Protein AF-A0AAV7JR77-F1 (afdb_monomer)

Radius of gyration: 20.37 Å; Cα contacts (8 Å, |Δi|>4): 67; chains: 1; bounding box: 50×46×43 Å

pLDDT: mean 81.68, std 18.4, range [33.12, 96.75]

Foldseek 3Di:
DDDDCPPPDDWDFDDDPNDTPDTPDDDPDDDPVLVVLLVVLLVQLLVCLLVDPDQLVVSNVVSCVPGDPSNVVVHDDSVVSNVSSVVSNVVNVPPPPPVVVVVPPPPDD

Mean predicted aligned error: 11.08 Å

Solvent-accessible surface area (backbone atoms only — not comparable to full-atom values): 6898 Å² total; per-residue (Å²): 133,87,80,86,62,90,86,75,78,79,60,44,77,43,71,54,97,91,39,80,77,44,73,77,48,77,81,92,66,80,85,58,64,49,61,51,49,37,50,50,44,54,48,49,40,50,49,47,28,64,78,46,88,70,53,63,65,54,50,51,54,61,48,47,74,79,45,52,70,72,23,60,72,71,47,77,58,68,69,58,52,41,52,48,33,54,50,42,38,51,50,66,71,63,50,74,75,63,61,74,66,70,74,60,73,77,83,76,136

Organism: NCBI:txid111878

Sequence (109 aa):
MAVDLRGKWKARIHTKDTEIVKRTSEHTHAPDEQAVSCCETKLDIKRKARESQDSAHHIVGESLQTASEGTAAKLPKLDSLKRTIQRQRASALAAPVQEHLLRLGKWTQ

Secondary structure (DSSP, 8-state):
-----TT-----EEEETTEEEEE-S--SS---HHHHHHHHHHHHHHHHHHH----HHHHHHHHHHTS-HHHHHHSPPHHHHHHHHHHHHHHHHTSPP-HHHHTT-----

Structure (mmCIF, N/CA/C/O backbone):
data_AF-A0AAV7JR77-F1
#
_entry.id   AF-A0AAV7JR77-F1
#
loop_
_atom_site.group_PDB
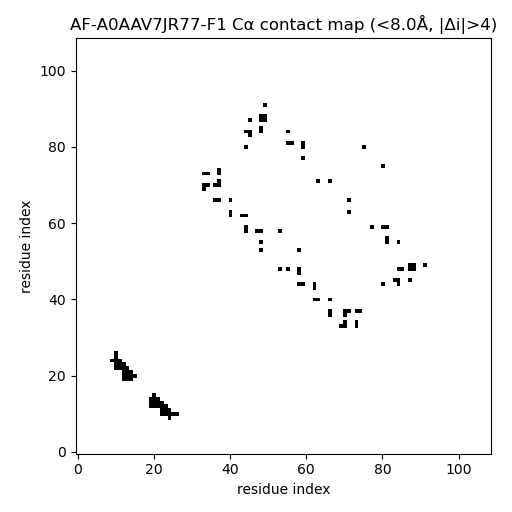_atom_site.id
_atom_site.type_symbol
_atom_site.label_atom_id
_atom_site.label_alt_id
_atom_site.label_comp_id
_atom_site.label_asym_id
_atom_site.label_entity_id
_atom_site.label_seq_id
_atom_site.pdbx_PDB_ins_code
_atom_site.Cartn_x
_atom_site.Cartn_y
_atom_site.Cartn_z
_atom_site.occupancy
_atom_site.B_iso_or_equiv
_atom_site.auth_seq_id
_atom_site.auth_comp_id
_atom_site.auth_asym_id
_atom_site.auth_atom_id
_atom_site.pdbx_PDB_model_num
ATOM 1 N N . MET A 1 1 ? 17.017 18.179 -29.474 1.00 33.12 1 MET A N 1
ATOM 2 C CA . MET A 1 1 ? 15.977 18.588 -28.503 1.00 33.12 1 MET A CA 1
ATOM 3 C C . MET A 1 1 ? 15.603 17.366 -27.680 1.00 33.12 1 MET A C 1
ATOM 5 O O . MET A 1 1 ? 15.176 16.382 -28.268 1.00 33.12 1 MET A O 1
ATOM 9 N N . ALA A 1 2 ? 15.855 17.369 -26.370 1.00 37.84 2 ALA A N 1
ATOM 10 C CA . ALA A 1 2 ? 15.517 16.243 -25.500 1.00 37.84 2 ALA A CA 1
ATOM 11 C C . ALA A 1 2 ? 14.015 16.283 -25.179 1.00 37.84 2 ALA A C 1
ATOM 13 O O . ALA A 1 2 ? 13.517 17.285 -24.671 1.00 37.84 2 ALA A O 1
ATOM 14 N N . VAL A 1 3 ? 13.290 15.221 -25.529 1.00 42.75 3 VAL A N 1
ATOM 15 C CA . VAL A 1 3 ? 11.857 15.088 -25.249 1.00 42.75 3 VAL A CA 1
ATOM 16 C C . VAL A 1 3 ? 11.692 14.683 -23.784 1.00 42.75 3 VAL A C 1
ATOM 18 O O . VAL A 1 3 ? 12.160 13.621 -23.380 1.00 42.75 3 VAL A O 1
ATOM 21 N N . ASP A 1 4 ? 11.036 15.524 -22.984 1.00 43.09 4 ASP A N 1
ATOM 22 C CA . ASP A 1 4 ? 10.638 15.193 -21.613 1.00 43.09 4 ASP A CA 1
ATOM 23 C C . ASP A 1 4 ? 9.544 14.107 -21.649 1.00 43.09 4 ASP A C 1
ATOM 25 O O . ASP A 1 4 ? 8.404 14.359 -22.040 1.00 43.09 4 ASP A O 1
ATOM 29 N N . LEU A 1 5 ? 9.908 12.867 -21.303 1.00 47.41 5 LEU A N 1
ATOM 30 C CA . LEU A 1 5 ? 9.023 11.693 -21.326 1.00 47.41 5 LEU A CA 1
ATOM 31 C C . LEU A 1 5 ? 8.375 11.384 -19.966 1.00 47.41 5 LEU A C 1
ATOM 33 O O . LEU A 1 5 ? 7.818 10.293 -19.789 1.00 47.41 5 LEU A O 1
ATOM 37 N N . ARG A 1 6 ? 8.415 12.308 -18.995 1.00 47.19 6 ARG A N 1
ATOM 38 C CA . ARG A 1 6 ? 7.796 12.093 -17.679 1.00 47.19 6 ARG A CA 1
ATOM 39 C C . ARG A 1 6 ? 6.284 11.858 -17.825 1.00 47.19 6 ARG A C 1
ATOM 41 O O . ARG A 1 6 ? 5.508 12.775 -18.065 1.00 47.19 6 ARG A O 1
ATOM 48 N N . GLY A 1 7 ? 5.869 10.594 -17.692 1.00 50.19 7 GLY A N 1
ATOM 49 C CA . GLY A 1 7 ? 4.464 10.178 -17.584 1.00 50.19 7 GLY A CA 1
ATOM 50 C C . GLY A 1 7 ? 3.827 9.514 -18.812 1.00 50.19 7 GLY A C 1
ATOM 51 O O . GLY A 1 7 ? 2.675 9.099 -18.725 1.00 50.19 7 GLY A O 1
ATOM 52 N N . LYS A 1 8 ? 4.528 9.354 -19.944 1.00 55.31 8 LYS A N 1
ATOM 53 C CA . LYS A 1 8 ? 3.982 8.663 -21.136 1.00 55.31 8 LYS A CA 1
ATOM 54 C C . LYS A 1 8 ? 4.837 7.468 -21.534 1.00 55.31 8 LYS A C 1
ATOM 56 O O . LYS A 1 8 ? 5.440 7.428 -22.601 1.00 55.31 8 LYS A O 1
ATOM 61 N N . TRP A 1 9 ? 4.863 6.478 -20.652 1.00 66.25 9 TRP A N 1
ATOM 62 C CA . TRP A 1 9 ? 5.576 5.226 -20.855 1.00 66.25 9 TRP A CA 1
ATOM 63 C C . TRP A 1 9 ? 4.613 4.128 -21.332 1.00 66.25 9 TRP A C 1
ATOM 65 O O . TRP A 1 9 ? 3.628 3.833 -20.662 1.00 66.25 9 TRP A O 1
ATOM 75 N N . LYS A 1 10 ? 4.852 3.572 -22.531 1.00 71.44 10 LYS A N 1
ATOM 76 C CA . LYS A 1 10 ? 3.945 2.620 -23.215 1.00 71.44 10 LYS A CA 1
ATOM 77 C C . LYS A 1 10 ? 4.383 1.151 -23.115 1.00 71.44 10 LYS A C 1
ATOM 79 O O . LYS A 1 10 ? 3.775 0.313 -23.781 1.00 71.44 10 LYS A O 1
ATOM 84 N N . ALA A 1 11 ? 5.393 0.836 -22.298 1.00 81.56 11 ALA A N 1
ATOM 85 C CA . ALA A 1 11 ? 5.793 -0.550 -22.066 1.00 81.56 11 ALA A CA 1
ATOM 86 C C . ALA A 1 11 ? 4.635 -1.368 -21.497 1.00 81.56 11 ALA A C 1
ATOM 88 O O . ALA A 1 11 ? 3.935 -0.945 -20.577 1.00 81.56 11 ALA A O 1
ATOM 89 N N . ARG A 1 12 ? 4.419 -2.537 -22.103 1.00 83.81 12 ARG A N 1
ATOM 90 C CA . ARG A 1 12 ? 3.378 -3.496 -21.730 1.00 83.81 12 ARG A CA 1
ATOM 91 C C . ARG A 1 12 ? 3.958 -4.895 -21.767 1.00 83.81 12 ARG A C 1
ATOM 93 O O . ARG A 1 12 ? 4.571 -5.286 -22.767 1.00 83.81 12 ARG A O 1
ATOM 100 N N . ILE A 1 13 ? 3.704 -5.632 -20.697 1.00 89.56 13 ILE A N 1
ATOM 101 C CA . ILE A 1 13 ? 4.021 -7.047 -20.559 1.00 89.56 13 ILE A CA 1
ATOM 102 C C . ILE A 1 13 ? 2.689 -7.780 -20.440 1.00 89.56 13 ILE A C 1
ATOM 104 O O . ILE A 1 13 ? 1.846 -7.406 -19.628 1.00 89.56 13 ILE A O 1
ATOM 108 N N . HIS A 1 14 ? 2.490 -8.789 -21.280 1.00 91.00 14 HIS A N 1
ATOM 109 C CA . HIS A 1 14 ? 1.361 -9.704 -21.187 1.00 91.00 14 HIS A CA 1
ATOM 110 C C . HIS A 1 14 ? 1.850 -10.985 -20.527 1.00 91.00 14 HIS A C 1
ATOM 112 O O . HIS A 1 14 ? 2.846 -11.562 -20.972 1.00 91.00 14 HIS A O 1
ATOM 118 N N . THR A 1 15 ? 1.143 -11.421 -19.493 1.00 94.12 15 THR A N 1
ATOM 119 C CA . THR A 1 15 ? 1.429 -12.661 -18.778 1.00 94.12 15 THR A CA 1
ATOM 120 C C . THR A 1 15 ? 0.261 -13.635 -18.897 1.00 94.12 15 THR A C 1
ATOM 122 O O . THR A 1 15 ? -0.896 -13.218 -18.973 1.00 94.12 15 THR A O 1
ATOM 125 N N . LYS A 1 16 ? 0.566 -14.933 -18.941 1.00 95.00 16 LYS A N 1
ATOM 126 C CA . LYS A 1 16 ? -0.399 -16.035 -18.869 1.00 95.00 16 LYS A CA 1
ATOM 127 C C . LYS A 1 16 ? 0.230 -17.146 -18.039 1.00 95.00 16 LYS A C 1
ATOM 129 O O . LYS A 1 16 ? 1.378 -17.482 -18.285 1.00 95.00 16 LYS A O 1
ATOM 134 N N . ASP A 1 17 ? -0.499 -17.669 -17.056 1.00 92.31 17 ASP A N 1
ATOM 135 C CA . ASP A 1 17 ? -0.049 -18.789 -16.217 1.00 92.31 17 ASP A CA 1
ATOM 136 C C . ASP A 1 17 ? 1.369 -18.581 -15.653 1.00 92.31 17 ASP A C 1
ATOM 138 O O . ASP A 1 17 ? 2.205 -19.472 -15.677 1.00 92.31 17 ASP A O 1
ATOM 142 N N . THR A 1 18 ? 1.640 -17.365 -15.157 1.00 90.31 18 THR A N 1
ATOM 143 C CA . THR A 1 18 ? 2.941 -16.879 -14.636 1.00 90.31 18 THR A CA 1
ATOM 144 C C . THR A 1 18 ? 4.055 -16.664 -15.667 1.00 90.31 18 THR A C 1
ATOM 146 O O . THR A 1 18 ? 5.068 -16.045 -15.347 1.00 90.31 18 THR A O 1
ATOM 149 N N . GLU A 1 19 ? 3.843 -17.047 -16.923 1.00 92.31 19 GLU A N 1
ATOM 150 C CA . GLU A 1 19 ? 4.802 -16.847 -18.005 1.00 92.31 19 GLU A CA 1
ATOM 151 C C . GLU A 1 19 ? 4.569 -15.533 -18.749 1.00 92.31 19 GLU A C 1
ATOM 153 O O . GLU A 1 19 ? 3.444 -15.042 -18.881 1.00 92.31 19 GLU A O 1
ATOM 158 N N . ILE A 1 20 ? 5.646 -14.952 -19.280 1.00 91.56 20 ILE A N 1
ATOM 159 C CA . ILE A 1 20 ? 5.567 -13.766 -20.134 1.00 91.56 20 ILE A CA 1
ATOM 160 C C . ILE A 1 20 ? 5.307 -14.216 -21.569 1.00 91.56 20 ILE A C 1
ATOM 162 O O . ILE A 1 20 ? 6.207 -14.704 -22.244 1.00 91.56 20 ILE A O 1
ATOM 166 N N . VAL A 1 21 ? 4.090 -13.982 -22.059 1.00 94.44 21 VAL A N 1
ATOM 167 C CA . VAL A 1 21 ? 3.680 -14.371 -23.418 1.00 94.44 21 VAL A CA 1
ATOM 168 C C . VAL A 1 21 ? 3.987 -13.304 -24.467 1.00 94.44 21 VAL A C 1
ATOM 170 O O . VAL A 1 21 ? 4.087 -13.613 -25.651 1.00 94.44 21 VAL A O 1
ATOM 173 N N . LYS A 1 22 ? 4.121 -12.030 -24.067 1.00 90.62 22 LYS A N 1
ATOM 174 C CA . LYS A 1 22 ? 4.447 -10.934 -24.994 1.00 90.62 22 LYS A CA 1
ATOM 175 C C . LYS A 1 22 ? 5.012 -9.710 -24.281 1.00 90.62 22 LYS A C 1
ATOM 177 O O . LYS A 1 22 ? 4.486 -9.276 -23.257 1.00 90.62 22 LYS A O 1
ATOM 182 N N . ARG A 1 23 ? 6.013 -9.078 -24.897 1.00 90.06 23 ARG A N 1
ATOM 183 C CA . ARG A 1 23 ? 6.522 -7.745 -24.539 1.00 90.06 23 ARG A CA 1
ATOM 184 C C . ARG A 1 23 ? 6.288 -6.806 -25.722 1.00 90.06 23 ARG A C 1
ATOM 186 O O . ARG A 1 23 ? 6.652 -7.143 -26.841 1.00 90.06 23 ARG A O 1
ATOM 193 N N . THR A 1 24 ? 5.622 -5.672 -25.499 1.00 85.12 24 THR A N 1
ATOM 194 C CA . THR A 1 24 ? 5.260 -4.738 -26.592 1.00 85.12 24 THR A CA 1
ATOM 195 C C . THR A 1 24 ? 6.310 -3.643 -26.807 1.00 85.12 24 THR A C 1
ATOM 197 O O . THR A 1 24 ? 6.453 -3.150 -27.920 1.00 85.12 24 THR A O 1
ATOM 200 N N . SER A 1 25 ? 7.051 -3.261 -25.763 1.00 81.31 25 SER A N 1
ATOM 201 C CA . SER A 1 25 ? 8.218 -2.374 -25.851 1.00 81.31 25 SER A CA 1
ATOM 202 C C . SER A 1 25 ? 9.097 -2.522 -24.604 1.00 81.31 25 SER A C 1
ATOM 204 O O . SER A 1 25 ? 8.623 -2.997 -23.569 1.00 81.31 25 SER A O 1
ATOM 206 N N . GLU A 1 26 ? 10.355 -2.091 -24.697 1.00 78.75 26 GLU A N 1
ATOM 207 C CA . GLU A 1 26 ? 11.331 -2.115 -23.596 1.00 78.75 26 GLU A CA 1
ATOM 208 C C . GLU A 1 26 ? 11.275 -0.860 -22.722 1.00 78.75 26 GLU A C 1
ATOM 210 O O . GLU A 1 26 ? 10.676 0.135 -23.127 1.00 78.75 26 GLU A O 1
ATOM 215 N N . HIS A 1 27 ? 11.898 -0.928 -21.535 1.00 79.56 27 HIS A N 1
ATOM 216 C CA . HIS A 1 27 ? 12.091 0.185 -20.602 1.00 79.56 27 HIS A CA 1
ATOM 217 C C . HIS A 1 27 ? 13.282 1.077 -20.993 1.00 79.56 27 HIS A C 1
ATOM 219 O O . HIS A 1 27 ? 14.370 0.567 -21.205 1.00 79.56 27 HIS A O 1
ATOM 225 N N . THR A 1 28 ? 13.106 2.406 -21.065 1.00 81.44 28 THR A N 1
ATOM 226 C CA . THR A 1 28 ? 14.198 3.383 -21.289 1.00 81.44 28 THR A CA 1
ATOM 227 C C . THR A 1 28 ? 14.561 4.146 -20.020 1.00 81.44 28 THR A C 1
ATOM 229 O O . THR A 1 28 ? 15.281 5.140 -20.077 1.00 81.44 28 THR A O 1
ATOM 232 N N . HIS A 1 29 ? 14.018 3.734 -18.879 1.00 77.25 29 HIS A N 1
ATOM 233 C CA . HIS A 1 29 ? 14.406 4.244 -17.576 1.00 77.25 29 HIS A CA 1
ATOM 234 C C . HIS A 1 29 ? 14.707 3.066 -16.663 1.00 77.25 29 HIS A C 1
ATOM 236 O O . HIS A 1 29 ? 14.091 2.002 -16.781 1.00 77.25 29 HIS A O 1
ATOM 242 N N . ALA A 1 30 ? 15.658 3.281 -15.762 1.00 82.56 30 ALA A N 1
ATOM 243 C CA . ALA A 1 30 ? 15.890 2.374 -14.658 1.00 82.56 30 ALA A CA 1
ATOM 244 C C . ALA A 1 30 ? 14.671 2.378 -13.715 1.00 82.56 30 ALA A C 1
ATOM 246 O O . ALA A 1 30 ? 13.970 3.394 -13.625 1.00 82.56 30 ALA A O 1
ATOM 247 N N . PRO A 1 31 ? 14.401 1.263 -13.020 1.00 82.50 31 PRO A N 1
ATOM 248 C CA . PRO A 1 31 ? 13.356 1.222 -12.006 1.00 82.50 31 PRO A CA 1
ATOM 249 C C . PRO A 1 31 ? 13.631 2.241 -10.885 1.00 82.50 31 PRO A C 1
ATOM 251 O O . PRO A 1 31 ? 14.761 2.379 -10.427 1.00 82.50 31 PRO A O 1
ATOM 254 N N . ASP A 1 32 ? 12.587 2.940 -10.426 1.00 88.00 32 ASP A N 1
ATOM 255 C CA . ASP A 1 32 ? 12.636 3.740 -9.192 1.00 88.00 32 ASP A CA 1
ATOM 256 C C . ASP A 1 32 ? 12.280 2.825 -8.015 1.00 88.00 32 ASP A C 1
ATOM 258 O O . ASP A 1 32 ? 11.105 2.582 -7.727 1.00 88.00 32 ASP A O 1
ATOM 262 N N . GLU A 1 33 ? 13.306 2.290 -7.355 1.00 88.88 33 GLU A N 1
ATOM 263 C CA . GLU A 1 33 ? 13.164 1.361 -6.229 1.00 88.88 33 GLU A CA 1
ATOM 264 C C . GLU A 1 33 ? 12.322 1.948 -5.093 1.00 88.88 33 GLU A C 1
ATOM 266 O O . GLU A 1 33 ? 11.503 1.252 -4.492 1.00 88.88 33 GLU A O 1
ATOM 271 N N . GLN A 1 34 ? 12.453 3.250 -4.823 1.00 88.06 34 GLN A N 1
ATOM 272 C CA . GLN A 1 34 ? 11.697 3.884 -3.745 1.00 88.06 34 GLN A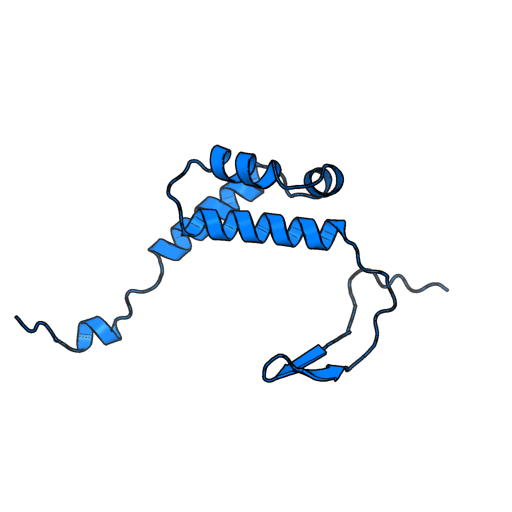 CA 1
ATOM 273 C C . GLN A 1 34 ? 10.227 4.062 -4.140 1.00 88.06 34 GLN A C 1
ATOM 275 O O . GLN A 1 34 ? 9.347 3.965 -3.288 1.00 88.06 34 GLN A O 1
ATOM 280 N N . ALA A 1 35 ? 9.921 4.274 -5.425 1.00 87.06 35 ALA A N 1
ATOM 281 C CA . ALA A 1 35 ? 8.539 4.282 -5.904 1.00 87.06 35 ALA A CA 1
ATOM 282 C C . ALA A 1 35 ? 7.884 2.894 -5.811 1.00 87.06 35 ALA A C 1
ATOM 284 O O . ALA A 1 35 ? 6.701 2.804 -5.460 1.00 87.06 35 ALA A O 1
ATOM 285 N N . VAL A 1 36 ? 8.640 1.825 -6.091 1.00 90.94 36 VAL A N 1
ATOM 286 C CA . VAL A 1 36 ? 8.187 0.437 -5.897 1.00 90.94 36 VAL A CA 1
ATOM 287 C C . VAL A 1 36 ? 7.918 0.178 -4.415 1.00 90.94 36 VAL A C 1
ATOM 289 O O . VAL A 1 36 ? 6.790 -0.169 -4.064 1.00 90.94 36 VAL A O 1
ATOM 292 N N . SER A 1 37 ? 8.881 0.476 -3.541 1.00 91.81 37 SER A N 1
ATOM 293 C CA . SER A 1 37 ? 8.731 0.289 -2.093 1.00 91.81 37 SER A CA 1
ATOM 294 C C . SER A 1 37 ? 7.572 1.115 -1.515 1.00 91.81 37 SER A C 1
ATOM 296 O O . SER A 1 37 ? 6.755 0.610 -0.748 1.00 91.81 37 SER A O 1
ATOM 298 N N . CYS A 1 38 ? 7.371 2.358 -1.975 1.00 93.25 38 CYS A N 1
ATOM 299 C CA . CYS A 1 38 ? 6.199 3.152 -1.593 1.00 93.25 38 CYS A CA 1
ATOM 300 C C . CYS A 1 38 ? 4.884 2.471 -1.987 1.00 93.25 38 CYS A C 1
ATOM 302 O O . CYS A 1 38 ? 3.880 2.586 -1.276 1.00 93.25 38 CYS A O 1
ATOM 304 N N . CYS A 1 39 ? 4.835 1.828 -3.156 1.00 91.94 39 CYS A N 1
ATOM 305 C CA . CYS A 1 39 ? 3.662 1.075 -3.583 1.00 91.94 39 CYS A CA 1
ATOM 306 C C . CYS A 1 39 ? 3.416 -0.134 -2.682 1.00 91.94 39 CYS A C 1
ATOM 308 O O . CYS A 1 39 ? 2.269 -0.327 -2.280 1.00 91.94 39 CYS A O 1
ATOM 310 N N . GLU A 1 40 ? 4.459 -0.864 -2.300 1.00 94.69 40 GLU A N 1
ATOM 311 C CA . GLU A 1 40 ? 4.375 -1.987 -1.361 1.00 94.69 40 GLU A CA 1
ATOM 312 C C . GLU A 1 40 ? 3.853 -1.538 0.007 1.00 94.69 40 GLU A C 1
ATOM 314 O O . GLU A 1 40 ? 2.856 -2.078 0.482 1.00 94.69 40 GLU A O 1
ATOM 319 N N . THR A 1 41 ? 4.406 -0.468 0.590 1.00 95.56 41 THR A N 1
ATOM 320 C CA . THR A 1 41 ? 3.920 0.076 1.872 1.00 95.56 41 THR A CA 1
ATOM 321 C C . THR A 1 41 ? 2.452 0.503 1.791 1.00 95.56 41 THR A C 1
ATOM 323 O O . THR A 1 41 ? 1.658 0.232 2.690 1.00 95.56 41 THR A O 1
ATOM 326 N N . LYS A 1 42 ? 2.033 1.148 0.691 1.00 95.31 42 LYS A N 1
ATOM 327 C CA . LYS A 1 42 ? 0.617 1.509 0.486 1.00 95.31 42 LYS A CA 1
ATOM 328 C C . LYS A 1 42 ? -0.280 0.278 0.349 1.00 95.31 42 LYS A C 1
ATOM 330 O O . LYS A 1 42 ? -1.442 0.346 0.754 1.00 95.31 42 LYS A O 1
ATOM 335 N N . LEU A 1 43 ? 0.202 -0.798 -0.272 1.00 95.06 43 LEU A N 1
ATOM 336 C CA . LEU A 1 43 ? -0.537 -2.056 -0.383 1.00 95.06 43 LEU A CA 1
ATOM 337 C C . LEU A 1 43 ? -0.677 -2.723 0.986 1.00 95.06 43 LEU A C 1
ATOM 339 O O . LEU A 1 43 ? -1.786 -3.136 1.319 1.00 95.06 43 LEU A O 1
AT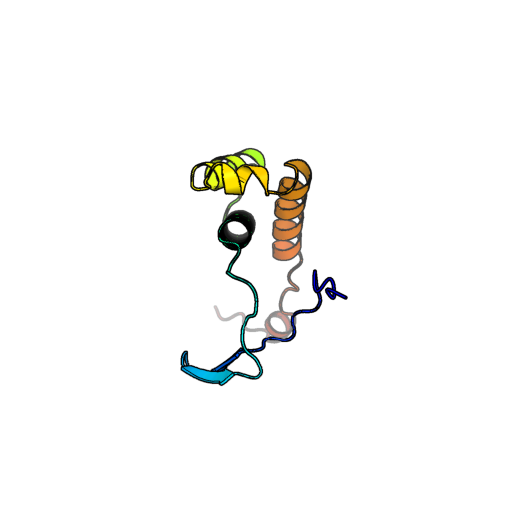OM 343 N N . ASP A 1 44 ? 0.377 -2.725 1.802 1.00 95.62 44 ASP A N 1
ATOM 344 C CA . ASP A 1 44 ? 0.333 -3.250 3.170 1.00 95.62 44 ASP A CA 1
ATOM 345 C C . ASP A 1 44 ? -0.666 -2.482 4.048 1.00 95.62 44 ASP A C 1
ATOM 347 O O . ASP A 1 44 ? -1.561 -3.084 4.639 1.00 95.62 44 ASP A O 1
ATOM 351 N N . ILE A 1 45 ? -0.634 -1.142 4.019 1.00 96.06 45 ILE A N 1
ATOM 352 C CA . ILE A 1 45 ? -1.616 -0.302 4.728 1.00 96.06 45 ILE A CA 1
ATOM 353 C C . ILE A 1 45 ? -3.049 -0.641 4.295 1.00 96.06 45 ILE A C 1
ATOM 355 O O . ILE A 1 45 ? -3.951 -0.728 5.128 1.00 96.06 45 ILE A O 1
ATOM 359 N N . LYS A 1 46 ? -3.291 -0.824 2.988 1.00 95.62 46 LYS A N 1
ATOM 360 C CA . LYS A 1 46 ? -4.624 -1.180 2.473 1.00 95.62 46 LYS A CA 1
ATOM 361 C C . LYS A 1 46 ? -5.057 -2.573 2.918 1.00 95.62 46 LYS A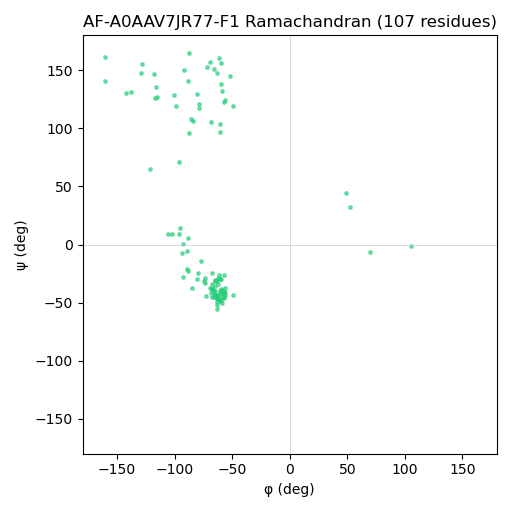 C 1
ATOM 363 O O . LYS A 1 46 ? -6.236 -2.752 3.212 1.00 95.62 46 LYS A O 1
ATOM 368 N N . ARG A 1 47 ? -4.132 -3.532 2.938 1.00 95.25 47 ARG A N 1
ATOM 369 C CA . ARG A 1 47 ? -4.361 -4.904 3.393 1.00 95.25 47 ARG A CA 1
ATOM 370 C C . ARG A 1 47 ? -4.737 -4.912 4.875 1.00 95.25 47 ARG A C 1
ATOM 372 O O . ARG A 1 47 ? -5.849 -5.309 5.207 1.00 95.25 47 ARG A O 1
ATOM 379 N N . LYS A 1 48 ? -3.901 -4.322 5.735 1.00 95.44 48 LYS A N 1
ATOM 380 C CA . LYS A 1 48 ? -4.164 -4.167 7.176 1.00 95.44 48 LYS A CA 1
ATOM 381 C C . LYS A 1 48 ? -5.475 -3.436 7.456 1.00 95.44 48 LYS A C 1
ATOM 383 O O . LYS A 1 48 ? -6.254 -3.866 8.292 1.00 95.44 48 LYS A O 1
ATOM 388 N N . ALA A 1 49 ? -5.785 -2.382 6.697 1.00 95.25 49 ALA A N 1
ATOM 389 C CA . ALA A 1 49 ? -7.054 -1.668 6.839 1.00 95.25 49 ALA A CA 1
ATOM 390 C C . ALA A 1 49 ? -8.295 -2.547 6.603 1.00 95.25 49 ALA A C 1
ATOM 392 O O . ALA A 1 49 ? -9.346 -2.242 7.165 1.00 95.25 49 ALA A O 1
ATOM 393 N N . ARG A 1 50 ? -8.193 -3.581 5.757 1.00 92.50 50 ARG A N 1
ATOM 394 C CA . ARG A 1 50 ? -9.276 -4.540 5.485 1.00 92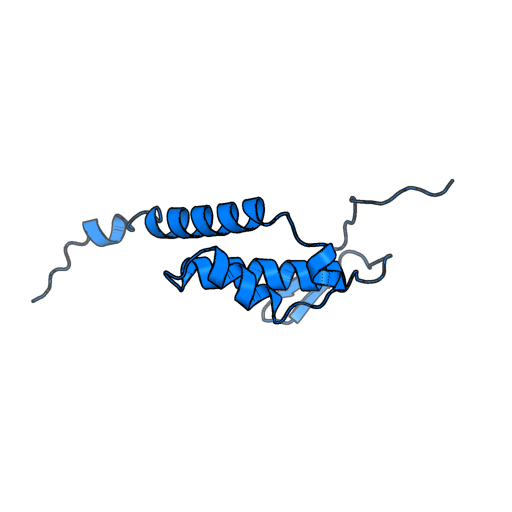.50 50 ARG A CA 1
ATOM 395 C C . ARG A 1 50 ? -9.318 -5.669 6.508 1.00 92.50 50 ARG A C 1
ATOM 397 O O . ARG A 1 50 ? -10.402 -6.117 6.855 1.00 92.50 50 ARG A O 1
ATOM 404 N N . GLU A 1 51 ? -8.152 -6.126 6.949 1.00 92.19 51 GLU A N 1
ATOM 405 C CA . GLU A 1 51 ? -7.996 -7.318 7.788 1.00 92.19 51 GLU A CA 1
ATOM 406 C C . GLU A 1 51 ? -8.073 -7.012 9.292 1.00 92.19 51 GLU A C 1
ATOM 408 O O . GLU A 1 51 ? -8.370 -7.912 10.072 1.00 92.19 51 GLU A O 1
ATOM 413 N N . SER A 1 52 ? -7.845 -5.760 9.714 1.00 92.81 52 SER A N 1
ATOM 414 C CA . SER A 1 52 ? -7.789 -5.382 11.130 1.00 92.81 52 SER A CA 1
ATOM 415 C C . SER A 1 52 ? -8.693 -4.203 11.505 1.00 92.81 52 SER A C 1
ATOM 417 O O . SER A 1 52 ? -9.028 -3.328 10.695 1.00 92.81 52 SER A O 1
ATOM 419 N N . GLN A 1 53 ? -9.063 -4.158 12.789 1.00 91.56 53 GLN A N 1
ATOM 420 C CA . GLN A 1 53 ? -9.810 -3.060 13.419 1.00 91.56 53 GLN A CA 1
ATOM 421 C C . GLN A 1 53 ? -8.901 -2.046 14.130 1.00 91.56 53 GLN A C 1
ATOM 423 O O . GLN A 1 53 ? -9.394 -1.137 14.797 1.00 91.56 53 GLN A O 1
ATOM 428 N N . ASP A 1 54 ? -7.581 -2.145 13.955 1.00 94.88 54 ASP A N 1
ATOM 429 C CA . ASP A 1 54 ? -6.628 -1.286 14.660 1.00 94.88 54 ASP A CA 1
ATOM 430 C C . ASP A 1 54 ? -6.823 0.195 14.331 1.00 94.88 54 ASP A C 1
ATOM 432 O O . ASP A 1 54 ? -7.401 0.585 13.306 1.00 94.88 54 ASP A O 1
ATOM 436 N N . SER A 1 55 ? -6.309 1.070 15.191 1.00 96.25 55 SER A N 1
ATOM 437 C CA . SER A 1 55 ? -6.352 2.501 14.904 1.00 96.25 55 SER A CA 1
ATOM 438 C C . SER A 1 55 ? -5.539 2.832 13.644 1.00 96.25 55 SER A C 1
ATOM 440 O O . SER A 1 55 ? -4.505 2.229 13.357 1.00 96.25 55 SER A O 1
ATOM 442 N N . ALA A 1 56 ? -5.972 3.849 12.895 1.00 95.19 56 ALA A N 1
ATOM 443 C CA . ALA A 1 56 ? -5.261 4.272 11.688 1.00 95.19 56 ALA A CA 1
ATOM 444 C C . ALA A 1 56 ? -3.816 4.724 11.978 1.00 95.19 56 ALA A C 1
ATOM 446 O O . ALA A 1 56 ? -2.940 4.568 11.133 1.00 95.19 56 ALA A O 1
ATOM 447 N N . HIS A 1 57 ? -3.562 5.263 13.175 1.00 95.88 57 HIS A N 1
ATOM 448 C CA . HIS A 1 57 ? -2.211 5.596 13.625 1.00 95.88 57 HIS A CA 1
ATOM 449 C C . HIS A 1 57 ? -1.338 4.356 13.794 1.00 95.88 57 HIS A C 1
ATOM 451 O O . HIS A 1 57 ? -0.193 4.372 13.353 1.00 95.88 57 HIS A O 1
ATOM 457 N N . HIS A 1 58 ? -1.886 3.296 14.392 1.00 96.62 58 HIS A N 1
ATOM 458 C CA . HIS A 1 58 ? -1.161 2.049 14.594 1.00 96.62 58 HIS A CA 1
ATOM 459 C C . HIS A 1 58 ? -0.788 1.402 13.258 1.00 96.62 58 HIS A C 1
ATOM 461 O O . HIS A 1 58 ? 0.387 1.150 13.021 1.00 96.62 58 HIS A O 1
ATOM 467 N N . ILE A 1 59 ? -1.753 1.264 12.341 1.00 96.50 59 ILE A N 1
ATOM 468 C CA . ILE A 1 59 ? -1.521 0.670 11.013 1.00 96.50 59 ILE A CA 1
ATOM 469 C C . ILE A 1 59 ? -0.424 1.418 10.250 1.00 96.50 59 ILE A C 1
ATOM 471 O O . ILE A 1 59 ? 0.459 0.796 9.660 1.00 96.50 59 ILE A O 1
ATOM 475 N N . VAL A 1 60 ? -0.468 2.756 10.245 1.00 95.75 60 VAL A N 1
ATOM 476 C CA . VAL A 1 60 ? 0.558 3.550 9.556 1.00 95.75 60 VAL A CA 1
ATOM 477 C C . VAL A 1 60 ? 1.910 3.412 10.252 1.00 95.75 60 VAL A C 1
ATOM 479 O O . VAL A 1 60 ? 2.904 3.200 9.569 1.00 95.75 60 VAL A O 1
ATOM 482 N N . GLY A 1 61 ? 1.953 3.501 11.584 1.00 94.81 61 GLY A N 1
ATOM 483 C CA . GLY A 1 61 ? 3.193 3.376 12.349 1.00 94.81 61 GLY A CA 1
ATOM 484 C C . GLY A 1 61 ? 3.878 2.030 12.128 1.00 94.81 61 GLY A C 1
ATOM 485 O O . GLY A 1 61 ? 5.057 1.993 11.801 1.00 94.81 61 GLY A O 1
ATOM 486 N N . GLU A 1 62 ? 3.127 0.937 12.220 1.00 94.75 62 GLU A N 1
ATOM 487 C CA . GLU A 1 62 ? 3.632 -0.416 11.985 1.00 94.75 62 GLU A CA 1
ATOM 488 C C . GLU A 1 62 ? 4.125 -0.598 10.539 1.00 94.75 62 GLU A C 1
ATOM 490 O O . GLU A 1 62 ? 5.206 -1.129 10.314 1.00 94.75 62 GLU A O 1
ATOM 495 N N . SER A 1 63 ? 3.383 -0.098 9.545 1.00 93.81 63 SER A N 1
ATOM 496 C CA . SER A 1 63 ? 3.792 -0.201 8.130 1.00 93.81 63 SER A CA 1
ATOM 497 C C . SER A 1 63 ? 5.039 0.634 7.804 1.00 93.81 63 SER A C 1
ATOM 499 O O . SER A 1 63 ? 5.747 0.347 6.841 1.00 93.81 63 SER A O 1
ATOM 501 N N . LEU A 1 64 ? 5.309 1.685 8.584 1.00 92.88 64 LEU A N 1
ATOM 502 C CA . LEU A 1 64 ? 6.509 2.510 8.445 1.00 92.88 64 LEU A CA 1
ATOM 503 C C . LEU A 1 64 ? 7.746 1.873 9.082 1.00 92.88 64 LEU A C 1
ATOM 505 O O . LEU A 1 64 ? 8.846 2.170 8.632 1.00 92.88 64 LEU A O 1
ATOM 509 N N . GLN A 1 65 ? 7.595 0.988 10.073 1.00 92.25 65 GLN A N 1
ATOM 510 C CA . GLN A 1 65 ? 8.737 0.306 10.702 1.00 92.25 65 GLN A CA 1
ATOM 511 C C . GLN A 1 65 ? 9.512 -0.569 9.713 1.00 92.25 65 GLN A C 1
ATOM 513 O O . GLN A 1 65 ? 10.716 -0.753 9.861 1.00 92.25 65 GLN A O 1
ATOM 518 N N . THR A 1 66 ? 8.832 -1.092 8.694 1.00 88.19 66 THR A N 1
ATOM 519 C CA . THR A 1 66 ? 9.442 -1.904 7.635 1.00 88.19 66 THR A CA 1
ATOM 520 C C . THR A 1 66 ? 9.846 -1.084 6.409 1.00 88.19 66 THR A C 1
ATOM 522 O O . THR A 1 66 ? 10.442 -1.630 5.484 1.00 88.19 66 THR A O 1
ATOM 525 N N . ALA A 1 67 ? 9.494 0.205 6.351 1.00 89.94 67 ALA A N 1
ATOM 526 C CA . ALA A 1 67 ? 9.807 1.072 5.221 1.00 89.94 67 ALA A CA 1
ATOM 527 C C . ALA A 1 67 ? 11.180 1.733 5.410 1.00 89.94 67 ALA A C 1
ATOM 529 O O . ALA A 1 67 ? 11.526 2.183 6.499 1.00 89.94 67 ALA A O 1
ATOM 530 N N . SER A 1 68 ? 11.957 1.847 4.332 1.00 91.44 68 SER A N 1
ATOM 531 C CA . SER A 1 68 ? 13.209 2.611 4.363 1.00 91.44 68 SER A CA 1
ATOM 532 C C . SER A 1 68 ? 12.947 4.116 4.493 1.00 91.44 68 SER A C 1
ATOM 534 O O . SER A 1 68 ? 11.897 4.611 4.079 1.00 91.44 68 SER A O 1
ATOM 536 N N . GLU A 1 69 ? 13.920 4.879 4.997 1.00 89.81 69 GLU A N 1
ATOM 537 C CA . GLU A 1 69 ? 13.801 6.341 5.144 1.00 89.81 69 GLU A CA 1
ATOM 538 C C . GLU A 1 69 ? 13.486 7.044 3.814 1.00 89.81 69 GLU A C 1
ATOM 540 O O . GLU A 1 69 ? 12.606 7.904 3.744 1.00 89.81 69 GLU A O 1
ATOM 545 N N . GLY A 1 70 ? 14.143 6.623 2.726 1.00 89.44 70 GLY A N 1
ATOM 546 C CA . GLY A 1 70 ? 13.882 7.153 1.385 1.00 89.44 70 GLY A CA 1
ATOM 547 C C . GLY A 1 70 ? 12.462 6.860 0.890 1.00 89.44 70 GLY A C 1
ATOM 548 O O . GLY A 1 70 ? 11.865 7.672 0.182 1.00 89.44 70 GLY A O 1
ATOM 549 N N . THR A 1 71 ? 11.889 5.733 1.311 1.00 90.44 71 THR A N 1
ATOM 550 C CA . THR A 1 71 ? 10.490 5.383 1.040 1.00 90.44 71 THR A CA 1
ATOM 551 C C . THR A 1 71 ? 9.550 6.231 1.886 1.00 90.44 71 THR A C 1
ATOM 553 O O . THR A 1 71 ? 8.591 6.789 1.355 1.00 90.44 71 THR A O 1
ATOM 556 N N . ALA A 1 72 ? 9.845 6.401 3.177 1.00 89.38 72 ALA A N 1
ATOM 557 C CA . ALA A 1 72 ? 9.060 7.235 4.081 1.00 89.38 72 ALA A CA 1
ATOM 558 C C . ALA A 1 72 ? 8.971 8.689 3.589 1.00 89.38 72 ALA A C 1
ATOM 560 O O . ALA A 1 72 ? 7.893 9.282 3.612 1.00 89.38 72 ALA A O 1
ATOM 561 N N . ALA A 1 73 ? 10.067 9.229 3.047 1.00 91.06 73 ALA A N 1
ATOM 562 C CA . ALA A 1 73 ? 10.109 10.570 2.465 1.00 91.06 73 ALA A CA 1
ATOM 563 C C . ALA A 1 73 ? 9.225 10.731 1.210 1.00 91.06 73 ALA A C 1
ATOM 565 O O . ALA A 1 73 ? 8.709 11.820 0.956 1.00 91.06 73 ALA A O 1
ATOM 566 N N . LYS A 1 74 ? 9.029 9.661 0.426 1.00 91.19 74 LYS A N 1
ATOM 567 C CA . LYS A 1 74 ? 8.189 9.661 -0.788 1.00 91.19 74 LYS A CA 1
ATOM 568 C C . LYS A 1 74 ? 6.717 9.305 -0.511 1.00 91.19 74 LYS A C 1
ATOM 570 O O . LYS A 1 74 ? 5.891 9.364 -1.429 1.00 91.19 74 LYS A O 1
ATOM 575 N N . LEU A 1 75 ? 6.355 8.937 0.721 1.00 92.88 75 LEU A N 1
ATOM 576 C CA . LEU A 1 75 ? 4.977 8.578 1.055 1.00 92.88 75 LEU A CA 1
ATOM 577 C C . LEU A 1 75 ? 4.036 9.797 1.078 1.00 92.88 75 LEU A C 1
ATOM 579 O O . LEU A 1 75 ? 4.443 10.923 1.368 1.00 92.88 75 LEU A O 1
ATOM 583 N N . PRO A 1 76 ? 2.732 9.588 0.812 1.00 92.88 76 PRO A N 1
ATOM 584 C CA . PRO A 1 76 ? 1.726 10.620 1.017 1.00 92.88 76 PRO A CA 1
ATOM 585 C C . PRO A 1 76 ? 1.671 11.090 2.473 1.00 92.88 76 PRO A C 1
ATOM 587 O O . PRO A 1 76 ? 1.956 10.336 3.401 1.00 92.88 76 PRO A O 1
ATOM 590 N N . LYS A 1 77 ? 1.176 12.316 2.676 1.00 95.50 77 LYS A N 1
ATOM 591 C CA . LYS A 1 77 ? 0.914 12.871 4.012 1.00 95.50 77 LYS A CA 1
ATOM 592 C C . LYS A 1 77 ? 0.060 11.919 4.858 1.00 95.50 77 LYS A C 1
ATOM 594 O O . LYS A 1 77 ? -0.880 11.305 4.344 1.00 95.50 77 LYS A O 1
ATOM 599 N N . LEU A 1 78 ? 0.319 11.892 6.166 1.00 95.00 78 LEU A N 1
ATOM 600 C CA . LEU A 1 78 ? -0.352 11.013 7.129 1.00 95.00 78 LEU A CA 1
ATOM 601 C C . LEU A 1 78 ? -1.886 11.039 7.010 1.00 95.00 78 L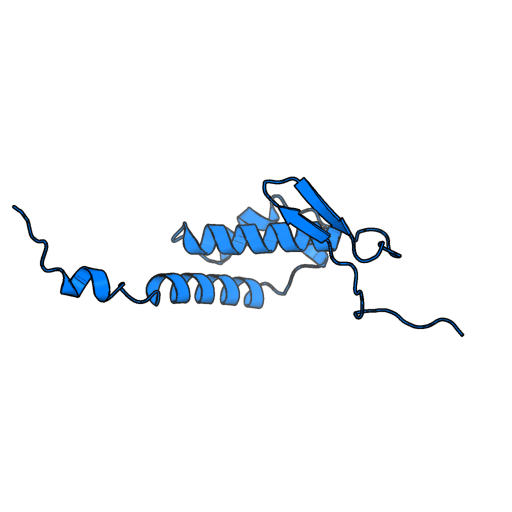EU A C 1
ATOM 603 O O . LEU A 1 78 ? -2.521 9.987 6.982 1.00 95.00 78 LEU A O 1
ATOM 607 N N . ASP A 1 79 ? -2.496 12.214 6.858 1.00 96.62 79 ASP A N 1
ATOM 608 C CA . ASP A 1 79 ? -3.956 12.325 6.732 1.00 96.62 79 ASP A CA 1
ATOM 609 C C . ASP A 1 79 ? -4.503 11.666 5.462 1.00 96.62 79 ASP A C 1
ATOM 611 O O . ASP A 1 79 ? -5.603 11.113 5.461 1.00 96.62 79 ASP A O 1
ATOM 615 N N . SER A 1 80 ? -3.724 11.657 4.378 1.00 96.75 80 SER A N 1
ATOM 616 C CA . SER A 1 80 ? -4.096 10.946 3.148 1.00 96.75 80 SER A CA 1
ATOM 617 C C . SER A 1 80 ? -4.058 9.430 3.350 1.00 96.75 80 SER A C 1
ATOM 619 O O . SER A 1 80 ? -4.936 8.714 2.858 1.00 96.75 80 SER A O 1
ATOM 621 N N . LEU A 1 81 ? -3.083 8.936 4.118 1.00 96.31 81 LEU A N 1
ATOM 622 C CA . LEU A 1 81 ? -2.992 7.524 4.493 1.00 96.31 81 LEU A CA 1
ATOM 623 C C . LEU A 1 81 ? -4.161 7.120 5.403 1.00 96.31 81 LEU A C 1
ATOM 625 O O . LEU A 1 81 ? -4.849 6.142 5.118 1.00 96.31 81 LEU A O 1
ATOM 629 N N . LYS A 1 82 ? -4.490 7.930 6.415 1.00 96.75 82 LYS A N 1
ATOM 630 C CA . LYS A 1 82 ? -5.660 7.710 7.285 1.00 96.75 82 LYS A CA 1
ATOM 631 C C . LYS A 1 82 ? -6.975 7.685 6.503 1.00 96.75 82 LYS A C 1
ATOM 633 O O . LYS A 1 82 ? -7.788 6.781 6.692 1.00 96.75 82 LYS A O 1
ATOM 638 N N . ARG A 1 83 ? -7.173 8.623 5.567 1.00 96.50 83 ARG A N 1
ATOM 639 C CA . ARG A 1 83 ? -8.348 8.623 4.672 1.00 96.50 83 ARG A CA 1
ATOM 640 C C . ARG A 1 83 ? -8.390 7.380 3.785 1.00 96.50 83 ARG A C 1
ATOM 642 O O . ARG A 1 83 ? -9.473 6.881 3.492 1.00 96.50 83 ARG A O 1
ATOM 649 N N . THR A 1 84 ? -7.236 6.859 3.370 1.00 96.12 84 THR A N 1
ATOM 650 C CA . THR A 1 84 ? -7.164 5.594 2.624 1.00 96.12 84 THR A CA 1
ATOM 651 C C . THR A 1 84 ? -7.673 4.432 3.473 1.00 96.12 84 THR A C 1
ATOM 653 O O . THR A 1 84 ? -8.511 3.675 2.991 1.00 96.12 84 THR A O 1
ATOM 656 N N . ILE A 1 85 ? -7.249 4.336 4.737 1.00 96.19 85 ILE A N 1
ATOM 657 C CA . ILE A 1 85 ? -7.713 3.309 5.684 1.00 96.19 85 ILE A CA 1
ATOM 658 C C . ILE A 1 85 ? -9.234 3.385 5.860 1.00 96.19 85 ILE A C 1
ATOM 660 O O . ILE A 1 85 ? -9.930 2.390 5.666 1.00 96.19 85 ILE A O 1
ATOM 664 N N . GLN A 1 86 ? -9.767 4.580 6.135 1.00 94.88 86 GLN A N 1
ATOM 665 C CA . GLN A 1 86 ? -11.211 4.797 6.287 1.00 94.88 86 GLN A CA 1
ATOM 666 C C . GLN A 1 86 ? -11.994 4.356 5.045 1.00 94.88 86 GLN A C 1
ATOM 668 O O . GLN A 1 86 ? -12.992 3.651 5.161 1.00 94.88 86 GLN A O 1
ATOM 673 N N . ARG A 1 87 ? -11.522 4.718 3.844 1.00 94.25 87 ARG A N 1
ATOM 674 C CA . ARG A 1 87 ? -12.162 4.314 2.582 1.00 94.25 87 ARG A CA 1
ATOM 675 C C . ARG A 1 87 ? -12.113 2.808 2.358 1.00 94.25 87 ARG A C 1
ATOM 677 O O . ARG A 1 87 ? -13.094 2.258 1.870 1.00 94.25 87 ARG A O 1
ATOM 684 N N . GLN A 1 88 ? -11.004 2.142 2.689 1.00 94.31 88 GLN A N 1
ATOM 685 C CA . GLN A 1 88 ? -10.915 0.683 2.564 1.00 94.31 88 GLN A CA 1
ATOM 686 C C . GLN A 1 88 ? -11.910 -0.013 3.494 1.00 94.31 88 GLN A C 1
ATOM 688 O O . GLN A 1 88 ? -12.627 -0.899 3.039 1.00 94.31 88 GLN A O 1
ATOM 693 N N . ARG A 1 89 ? -12.026 0.443 4.746 1.00 93.69 89 ARG A N 1
ATOM 694 C CA . ARG A 1 89 ? -13.007 -0.079 5.710 1.00 93.69 89 ARG A CA 1
ATOM 695 C C . ARG A 1 89 ? -14.443 0.157 5.261 1.00 93.69 89 ARG A C 1
ATOM 697 O O . ARG A 1 89 ? -15.238 -0.774 5.240 1.00 93.69 89 ARG A O 1
ATOM 704 N N . ALA A 1 90 ? -14.756 1.375 4.824 1.00 90.62 90 ALA A N 1
ATOM 705 C CA . ALA A 1 90 ? -16.075 1.698 4.290 1.00 90.62 90 ALA A CA 1
ATOM 706 C C . ALA A 1 90 ? -16.415 0.845 3.058 1.00 90.62 90 ALA A C 1
ATOM 708 O O . ALA A 1 90 ? -17.533 0.363 2.944 1.00 90.62 90 ALA A O 1
ATOM 709 N N . SER A 1 91 ? -15.448 0.605 2.167 1.00 86.88 91 SER A N 1
ATOM 710 C CA . SER A 1 91 ? -15.656 -0.238 0.981 1.00 86.88 91 SER A CA 1
ATOM 711 C C . SER A 1 91 ? -15.875 -1.709 1.338 1.00 86.88 91 SER A C 1
ATOM 713 O O . SER A 1 91 ? -16.642 -2.380 0.661 1.00 86.88 91 SER A O 1
ATOM 715 N N . ALA A 1 92 ? -15.225 -2.212 2.393 1.00 82.19 92 ALA A N 1
ATOM 716 C CA . ALA A 1 92 ? -15.449 -3.570 2.885 1.00 82.19 92 ALA A CA 1
ATOM 717 C C . ALA A 1 92 ? -16.860 -3.738 3.478 1.00 82.19 92 ALA A C 1
ATOM 719 O O . ALA A 1 92 ? -17.498 -4.758 3.248 1.00 82.19 92 ALA A O 1
ATOM 720 N N . LEU A 1 93 ? -17.366 -2.717 4.180 1.00 77.88 93 LEU A N 1
ATOM 721 C CA . LEU A 1 93 ? -18.731 -2.698 4.723 1.00 77.88 93 LEU A CA 1
ATOM 722 C C . LEU A 1 93 ? -19.804 -2.475 3.646 1.00 77.88 93 LEU A C 1
ATOM 724 O O . LEU A 1 93 ? -20.908 -2.990 3.764 1.00 77.88 93 LEU A O 1
ATOM 728 N N . ALA A 1 94 ? -19.483 -1.704 2.606 1.00 70.81 94 ALA A N 1
ATOM 729 C CA . ALA A 1 94 ? -20.383 -1.381 1.499 1.00 70.81 94 ALA A CA 1
ATOM 730 C C . ALA A 1 94 ? -20.327 -2.397 0.345 1.00 70.81 94 ALA A C 1
ATOM 732 O O . ALA A 1 94 ? -20.943 -2.163 -0.696 1.00 70.81 94 ALA A O 1
ATOM 733 N N . ALA A 1 95 ? -19.584 -3.502 0.493 1.00 62.25 95 ALA A N 1
ATOM 734 C CA . ALA A 1 95 ? -19.649 -4.596 -0.463 1.00 62.25 95 ALA A CA 1
ATOM 735 C C . ALA A 1 95 ? -21.115 -5.059 -0.538 1.00 62.25 95 ALA A C 1
ATOM 737 O O . ALA A 1 95 ? -21.685 -5.383 0.508 1.00 62.25 95 ALA A O 1
ATOM 738 N N . PRO A 1 96 ? -21.758 -5.044 -1.723 1.00 54.50 96 PRO A N 1
ATOM 739 C CA . PRO A 1 96 ? -23.142 -5.469 -1.824 1.00 54.50 96 PRO A CA 1
ATOM 740 C C . PRO A 1 96 ? -23.223 -6.891 -1.277 1.00 54.50 96 PRO A C 1
ATOM 742 O O . PRO A 1 96 ? -22.500 -7.774 -1.748 1.00 54.50 96 PRO A O 1
ATOM 745 N N . VAL A 1 97 ? -24.089 -7.111 -0.279 1.00 58.44 97 VAL A N 1
ATOM 746 C CA . VAL A 1 97 ? -24.537 -8.465 0.049 1.00 58.44 97 VAL A CA 1
ATOM 747 C C . VAL A 1 97 ? -24.956 -9.053 -1.284 1.00 58.44 97 VAL A C 1
ATOM 749 O O . VAL A 1 97 ? -25.777 -8.450 -1.975 1.00 58.44 97 VAL A O 1
ATOM 752 N N . GLN A 1 98 ? -24.318 -10.140 -1.712 1.00 53.31 98 GLN A N 1
ATOM 753 C CA . GLN A 1 98 ? -24.659 -10.745 -2.987 1.00 53.31 98 GLN A CA 1
ATOM 754 C C . GLN A 1 98 ? -26.127 -11.172 -2.914 1.00 53.31 98 GLN A C 1
ATOM 756 O O . GLN A 1 98 ? -26.450 -12.226 -2.379 1.00 53.31 98 GLN A O 1
ATOM 761 N N . GLU A 1 99 ? -27.019 -10.335 -3.437 1.00 48.12 99 GLU A N 1
ATOM 762 C CA . GLU A 1 99 ? -28.474 -10.487 -3.366 1.00 48.12 99 GLU A CA 1
ATOM 763 C C . GLU A 1 99 ? -28.922 -11.829 -3.970 1.00 48.12 99 GLU A C 1
ATOM 765 O O . GLU A 1 99 ? -29.901 -12.433 -3.535 1.00 48.12 99 GLU A O 1
ATOM 770 N N . HIS A 1 100 ? -28.127 -12.373 -4.899 1.00 54.50 100 HIS A N 1
ATOM 771 C CA . HIS A 1 100 ? -28.333 -13.703 -5.469 1.00 54.50 100 HIS A CA 1
ATOM 772 C C . HIS A 1 100 ? -28.253 -14.846 -4.434 1.00 54.50 100 HIS A C 1
ATOM 774 O O . HIS A 1 100 ? -28.895 -15.873 -4.637 1.00 54.50 100 HIS A O 1
ATOM 780 N N . LEU A 1 101 ? -27.525 -14.674 -3.322 1.00 48.88 101 LEU A N 1
ATOM 781 C CA . LEU A 1 101 ? -27.469 -15.646 -2.222 1.00 48.88 101 LEU A CA 1
ATOM 782 C C . LEU A 1 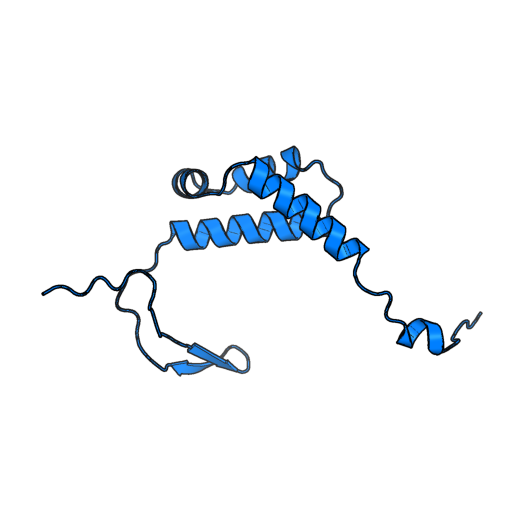101 ? -28.682 -15.526 -1.287 1.00 48.88 101 LEU A C 1
ATOM 784 O O . LEU A 1 101 ? -29.136 -16.533 -0.751 1.00 48.88 101 LEU A O 1
ATOM 788 N N . LEU A 1 102 ? -29.259 -14.328 -1.143 1.00 52.12 102 LEU A N 1
ATOM 789 C CA . LEU A 1 102 ? -30.498 -14.109 -0.383 1.00 52.12 102 LEU A CA 1
ATOM 790 C C . LEU A 1 102 ? -31.738 -14.633 -1.130 1.00 52.12 102 LEU A C 1
ATOM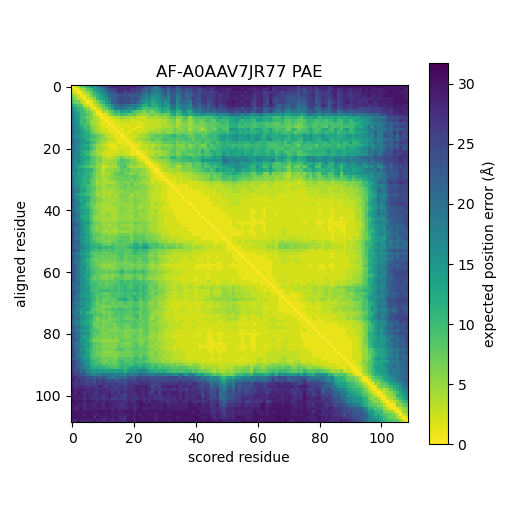 792 O O . LEU A 1 102 ? -32.698 -15.076 -0.504 1.00 52.12 102 LEU A O 1
ATOM 796 N N . ARG A 1 103 ? -31.710 -14.646 -2.469 1.00 46.62 103 ARG A N 1
ATOM 797 C CA . ARG A 1 103 ? -32.822 -15.110 -3.317 1.00 46.62 103 ARG A CA 1
ATOM 798 C C . ARG A 1 103 ? -32.963 -16.638 -3.394 1.00 46.62 103 ARG A C 1
ATOM 800 O O . ARG A 1 103 ? -33.995 -17.123 -3.850 1.00 46.62 103 ARG A O 1
ATOM 807 N N . LEU A 1 104 ? -31.956 -17.402 -2.960 1.00 48.78 104 LEU A N 1
ATOM 808 C CA . LEU A 1 104 ? -31.939 -18.865 -3.101 1.00 48.78 104 LEU A CA 1
ATOM 809 C C . LEU A 1 104 ? -32.507 -19.644 -1.909 1.00 48.78 104 LEU A C 1
ATOM 811 O O . LEU A 1 104 ? -32.545 -20.868 -1.988 1.00 48.78 104 LEU A O 1
ATOM 815 N N . GLY A 1 105 ? -32.982 -18.986 -0.845 1.00 46.59 105 GLY A N 1
ATOM 816 C CA . GLY A 1 105 ? -33.832 -19.633 0.165 1.00 46.59 105 GLY A CA 1
ATOM 817 C C . GLY A 1 105 ? -33.278 -20.936 0.757 1.00 46.59 105 GLY A C 1
ATOM 818 O O . GLY A 1 105 ? -34.052 -21.830 1.080 1.00 46.59 105 GLY A O 1
ATOM 819 N N . LYS A 1 106 ? -31.954 -21.081 0.886 1.00 46.53 106 LYS A N 1
ATOM 820 C CA . LYS A 1 106 ? -31.346 -22.264 1.508 1.00 46.53 106 LYS A CA 1
ATOM 821 C C . LYS A 1 106 ? -31.042 -21.986 2.973 1.00 46.53 106 LYS A C 1
ATOM 823 O O . LYS A 1 106 ? -29.891 -21.858 3.368 1.00 46.53 106 LYS A O 1
ATOM 828 N N . TRP A 1 107 ? -32.109 -21.894 3.760 1.00 46.28 107 TRP A N 1
ATOM 829 C CA . TRP A 1 107 ? -32.064 -22.330 5.149 1.00 46.28 107 TRP A CA 1
ATOM 830 C C . TRP A 1 107 ? -32.319 -23.834 5.124 1.00 46.28 107 TRP A C 1
ATOM 832 O O . TRP A 1 107 ? -33.433 -24.271 4.845 1.00 46.28 107 TRP A O 1
ATOM 842 N N . THR A 1 108 ? -31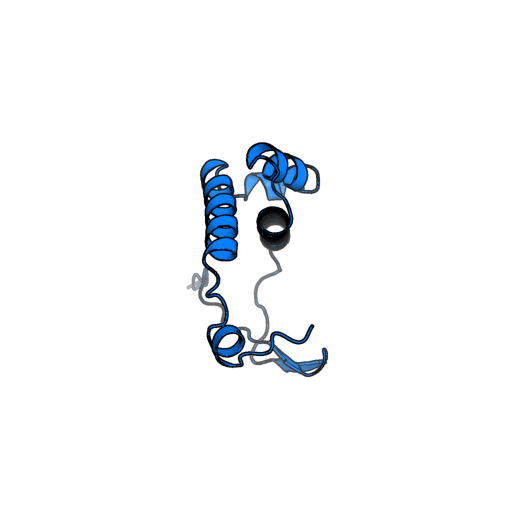.283 -24.628 5.353 1.00 44.44 108 THR A N 1
ATOM 843 C CA . THR A 1 108 ? -31.454 -26.026 5.753 1.00 44.44 108 THR A CA 1
ATOM 844 C C . THR A 1 108 ? -30.877 -26.178 7.151 1.00 44.44 108 THR A C 1
ATOM 846 O O . THR A 1 108 ? -29.834 -25.590 7.431 1.00 44.44 108 THR A O 1
ATOM 849 N N . GLN A 1 109 ? -31.660 -26.884 7.971 1.00 42.22 109 GLN A N 1
ATOM 850 C CA . GLN A 1 109 ? -31.640 -27.024 9.432 1.00 42.22 109 GLN A CA 1
ATOM 851 C C . GLN A 1 109 ? -30.274 -27.242 10.078 1.00 42.22 109 GLN A C 1
ATOM 853 O O . GLN A 1 109 ? -29.433 -27.935 9.465 1.00 42.22 109 GLN A O 1
#

Nearest PDB structures (foldseek):
  5oh5-assembly1_A  TM=2.795E-01  e=9.429E+00  Legionella pneumophila subsp. pneumophila ATCC 43290
  6tz4-assembly1_JB  TM=2.900E-01  e=9.429E+00  Homo sapiens